Protein AF-A0A158EIB4-F1 (afdb_monomer)

Mean predicted aligned error: 10.68 Å

Radius of gyration: 31.9 Å; Cα contacts (8 Å, |Δi|>4): 100; chains: 1; bounding box: 42×37×122 Å

Solvent-accessible surface area (backbone atoms only — not comparable to full-atom values): 10034 Å² total; per-residue (Å²): 134,84,78,79,83,46,72,68,54,52,51,50,51,41,50,52,40,48,52,52,47,50,52,54,50,53,52,51,51,52,54,50,51,50,51,47,56,46,36,70,66,49,74,80,50,95,56,42,64,62,52,49,52,55,50,48,54,52,48,51,58,51,50,54,56,51,48,53,53,47,38,52,40,27,46,51,34,43,52,49,48,51,54,49,50,58,52,42,35,82,90,74,39,92,65,54,74,64,56,34,54,53,42,48,62,44,56,79,74,60,72,59,66,52,40,64,60,52,50,53,56,49,54,53,49,51,51,52,50,51,52,49,39,52,50,38,58,69,50,74,81,82,75,61,64,66,61,60,48,50,54,54,57,54,70,66,48,73,77,79,65,73,79,74,76,75,75,69,81,83,79,87,129

Nearest PDB structures (foldseek):
  3lhp-assembly1_S  TM=4.600E-01  e=3.477E-01  synthetic construct
  7xge-assembly3_E  TM=2.915E-01  e=5.553E-01  synthetic construct
  8ga7-assembly1_A  TM=6.021E-01  e=7.111E+00  synthetic construct
  7jh5-assembly2_B  TM=4.693E-01  e=6.408E+00  synthetic construct

Sequence (173 aa):
MGGTIGVKDLIAQLLERGMAMQTFWGFYITVSLGLVVFFGNAKHLKQPKAVAAIVSLMFIAFAWVNLGGMFAISSQRGFLYEVLRSLGDPKTSTLTSLDLKVANGFLDLAEPDSPYKVLIFHIFSDLVVLVTIWFFTLSRPVEEPEVIGSWRAMMRRPPLTQKRLSRTPRRKL

Organism: NCBI:txid1777139

Structure (mmCIF, N/CA/C/O backbone):
data_AF-A0A158EIB4-F1
#
_entry.id   AF-A0A158EIB4-F1
#
loop_
_atom_site.group_PDB
_atom_site.id
_atom_site.type_symbol
_atom_site.label_atom_id
_atom_site.label_alt_id
_atom_site.label_comp_id
_atom_site.label_asym_id
_atom_site.label_entity_id
_atom_site.label_seq_id
_atom_site.pdbx_PDB_ins_code
_atom_site.Cartn_x
_atom_site.Cartn_y
_atom_site.Cartn_z
_atom_site.occupancy
_atom_site.B_iso_or_equiv
_atom_site.auth_seq_id
_atom_site.auth_comp_id
_atom_site.auth_asym_id
_atom_site.auth_atom_id
_atom_site.pdbx_PDB_model_num
ATOM 1 N N . MET A 1 1 ? 12.602 20.988 -28.079 1.00 38.28 1 MET A N 1
ATOM 2 C CA . MET A 1 1 ? 13.679 19.981 -27.993 1.00 38.28 1 MET A CA 1
ATOM 3 C C . MET A 1 1 ? 13.178 18.854 -27.106 1.00 38.28 1 MET A C 1
ATOM 5 O O . MET A 1 1 ? 13.198 19.002 -25.893 1.00 38.28 1 MET A O 1
ATOM 9 N N . GLY A 1 2 ? 12.603 17.803 -27.693 1.00 42.44 2 GLY A N 1
ATOM 10 C CA . GLY A 1 2 ? 12.193 16.623 -26.929 1.00 42.44 2 GLY A CA 1
ATOM 11 C C . GLY A 1 2 ? 13.440 15.822 -26.584 1.00 42.44 2 GLY A C 1
ATOM 12 O O . GLY A 1 2 ? 14.065 15.276 -27.487 1.00 42.44 2 GLY A O 1
ATOM 13 N N . GLY A 1 3 ? 13.847 15.829 -25.315 1.00 51.16 3 GLY A N 1
ATOM 14 C CA . GLY A 1 3 ? 14.931 14.970 -24.851 1.00 51.16 3 GLY A CA 1
ATOM 15 C C . GLY A 1 3 ? 14.517 13.515 -25.037 1.00 51.16 3 GLY A C 1
ATOM 16 O O . GLY A 1 3 ? 13.477 13.101 -24.531 1.00 51.16 3 GLY A O 1
ATOM 17 N N . THR A 1 4 ? 15.292 12.754 -25.802 1.00 62.81 4 THR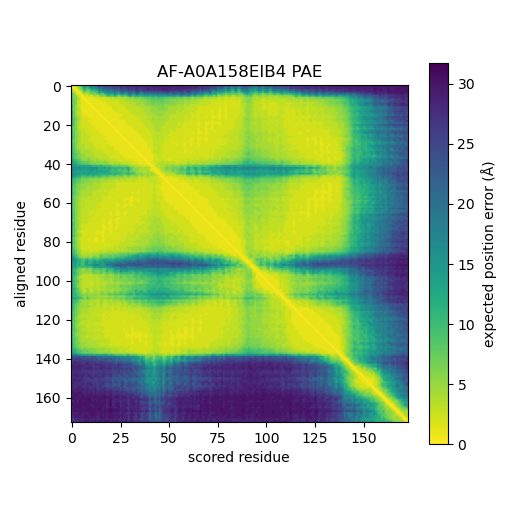 A N 1
ATOM 18 C CA . THR A 1 4 ? 15.124 11.305 -25.908 1.00 62.81 4 THR A CA 1
ATOM 19 C C . THR A 1 4 ? 15.366 10.697 -24.532 1.00 62.81 4 THR A C 1
ATOM 21 O O . THR A 1 4 ? 16.483 10.771 -24.025 1.00 62.81 4 THR A O 1
ATOM 24 N N . ILE A 1 5 ? 14.320 10.138 -23.921 1.00 74.38 5 ILE A N 1
ATOM 25 C CA . ILE A 1 5 ? 14.421 9.416 -22.649 1.00 74.38 5 ILE A CA 1
ATOM 26 C C . ILE A 1 5 ? 15.326 8.201 -22.879 1.00 74.38 5 ILE A C 1
ATOM 28 O O . ILE A 1 5 ? 15.018 7.354 -23.719 1.00 74.38 5 ILE A O 1
ATOM 32 N N . GLY A 1 6 ? 16.452 8.130 -22.167 1.00 84.62 6 GLY A N 1
ATOM 33 C CA . GLY A 1 6 ? 17.391 7.019 -22.292 1.00 84.62 6 GLY A CA 1
ATOM 34 C C . GLY A 1 6 ? 16.936 5.779 -21.521 1.00 84.62 6 GLY A C 1
ATOM 35 O O . GLY A 1 6 ? 16.161 5.865 -20.570 1.00 84.62 6 GLY A O 1
ATOM 36 N N . VAL A 1 7 ? 17.489 4.611 -21.867 1.00 86.69 7 VAL A N 1
ATOM 37 C CA . VAL A 1 7 ? 17.264 3.347 -21.131 1.00 86.69 7 VAL A CA 1
ATOM 38 C C . VAL A 1 7 ? 17.591 3.502 -19.645 1.00 86.69 7 VAL A C 1
ATOM 40 O O . VAL A 1 7 ? 16.831 3.065 -18.783 1.00 86.69 7 VAL A O 1
ATOM 43 N N . LYS A 1 8 ? 18.688 4.201 -19.337 1.00 89.31 8 LYS A N 1
ATOM 44 C CA . LYS A 1 8 ? 19.081 4.530 -17.963 1.00 89.31 8 LYS A CA 1
ATOM 45 C C . LYS A 1 8 ? 18.004 5.329 -17.220 1.00 89.31 8 LYS A C 1
ATOM 47 O O . LYS A 1 8 ? 17.765 5.055 -16.047 1.00 89.31 8 LYS A O 1
ATOM 52 N N . ASP A 1 9 ? 17.355 6.284 -17.885 1.00 91.19 9 ASP A N 1
ATOM 53 C CA . ASP A 1 9 ? 16.32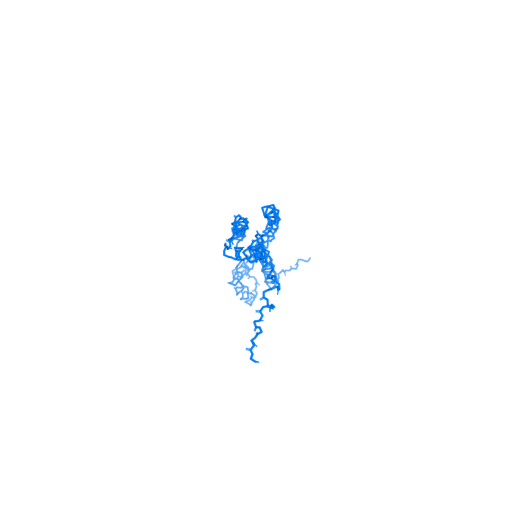4 7.127 -17.271 1.00 91.19 9 ASP A CA 1
ATOM 54 C C . ASP A 1 9 ? 15.050 6.323 -16.994 1.00 91.19 9 ASP A C 1
ATOM 56 O O . ASP A 1 9 ? 14.462 6.458 -15.922 1.00 91.19 9 ASP A O 1
ATOM 60 N N . LEU A 1 10 ? 14.655 5.434 -17.915 1.00 90.56 10 LEU A N 1
ATOM 61 C CA . LEU A 1 10 ? 13.524 4.520 -17.714 1.00 90.56 10 LEU A CA 1
ATOM 62 C C . LEU A 1 10 ? 13.763 3.575 -16.535 1.00 90.56 10 LEU A C 1
ATOM 64 O O . LEU A 1 10 ? 12.880 3.407 -15.695 1.00 90.56 10 LEU A O 1
ATOM 68 N N . ILE A 1 11 ? 14.963 2.995 -16.442 1.00 91.12 11 ILE A N 1
ATOM 69 C CA . ILE A 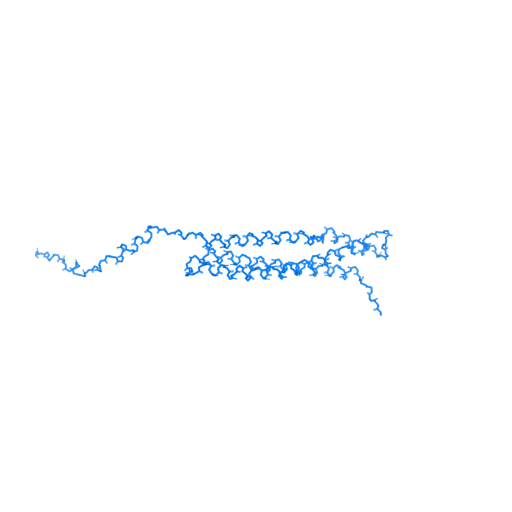1 11 ? 15.344 2.131 -15.318 1.00 91.12 11 ILE A CA 1
ATOM 70 C C . ILE A 1 11 ? 15.323 2.925 -14.010 1.00 91.12 11 ILE A C 1
ATOM 72 O O . ILE A 1 11 ? 14.754 2.461 -13.022 1.00 91.12 11 ILE A O 1
ATOM 76 N N . ALA A 1 12 ? 15.895 4.132 -13.996 1.00 92.69 12 ALA A N 1
ATOM 77 C CA . ALA A 1 12 ? 15.895 4.987 -12.814 1.00 92.69 12 ALA A CA 1
ATOM 78 C C . ALA A 1 12 ? 14.466 5.304 -12.347 1.00 92.69 12 ALA A C 1
ATOM 80 O O . ALA A 1 12 ? 14.160 5.131 -11.168 1.00 92.69 12 ALA A O 1
ATOM 81 N N . GLN A 1 13 ? 13.570 5.678 -13.265 1.00 93.38 13 GLN A N 1
ATOM 82 C CA . GLN A 1 13 ? 12.162 5.926 -12.947 1.00 93.38 13 GLN A CA 1
ATOM 83 C C . GLN A 1 13 ? 11.452 4.661 -12.451 1.00 93.38 13 GLN A C 1
ATOM 85 O O . GLN A 1 13 ? 10.696 4.720 -11.481 1.00 93.38 13 GLN A O 1
ATOM 90 N N . LEU A 1 14 ? 11.703 3.501 -13.066 1.00 92.38 14 LEU A N 1
ATOM 91 C CA . LEU A 1 14 ? 11.111 2.231 -12.643 1.00 92.38 14 LEU A CA 1
ATOM 92 C C . LEU A 1 14 ? 11.520 1.873 -11.205 1.00 92.38 14 LEU A C 1
ATOM 94 O O . LEU A 1 14 ? 10.669 1.479 -10.401 1.00 92.38 14 LEU A O 1
ATOM 98 N N . LEU A 1 15 ? 12.800 2.060 -10.865 1.00 92.88 15 LEU A N 1
ATOM 99 C CA . LEU A 1 15 ? 13.331 1.852 -9.517 1.00 92.88 15 LEU A CA 1
ATOM 100 C C . LEU A 1 15 ? 12.778 2.868 -8.516 1.00 92.88 15 LEU A C 1
ATOM 102 O O . LEU A 1 15 ? 12.375 2.482 -7.421 1.00 92.88 15 LEU A O 1
ATOM 106 N N . GLU A 1 16 ? 12.691 4.144 -8.890 1.00 95.25 16 GLU A N 1
ATOM 107 C CA . GLU A 1 16 ? 12.124 5.200 -8.047 1.00 95.25 16 GLU A CA 1
ATOM 108 C C . GLU A 1 16 ? 10.664 4.897 -7.687 1.00 95.25 16 GLU A C 1
ATOM 110 O O . GLU A 1 16 ? 10.259 4.988 -6.526 1.00 95.25 16 GLU A O 1
ATOM 115 N N . ARG A 1 17 ? 9.868 4.458 -8.668 1.00 95.44 17 ARG A N 1
ATOM 116 C CA . ARG A 1 17 ? 8.484 4.028 -8.435 1.00 95.44 17 ARG A CA 1
ATOM 117 C C . ARG A 1 17 ? 8.418 2.730 -7.628 1.00 95.44 17 ARG A C 1
ATOM 119 O O . ARG A 1 17 ? 7.502 2.571 -6.825 1.00 95.44 17 ARG A O 1
ATOM 126 N N . GLY A 1 18 ? 9.395 1.834 -7.776 1.00 93.56 18 GLY A N 1
ATOM 127 C CA . GLY A 1 18 ? 9.568 0.669 -6.904 1.00 93.56 18 GLY A CA 1
ATOM 128 C C . GLY A 1 18 ? 9.787 1.062 -5.441 1.00 93.56 18 GLY A C 1
ATOM 129 O O . GLY A 1 18 ? 9.090 0.562 -4.562 1.00 93.56 18 GLY A O 1
ATOM 130 N N . MET A 1 19 ? 10.681 2.017 -5.179 1.00 95.38 19 MET A N 1
ATOM 131 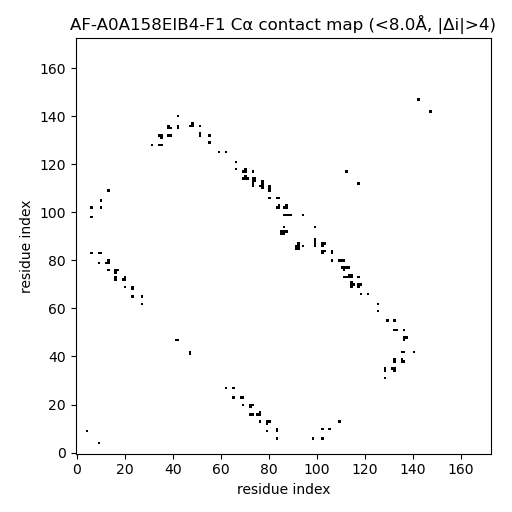C CA . MET A 1 19 ? 10.934 2.539 -3.832 1.00 95.38 19 MET A CA 1
ATOM 132 C C . MET A 1 19 ? 9.714 3.257 -3.254 1.00 95.38 19 MET A C 1
ATOM 134 O O . MET A 1 19 ? 9.368 3.037 -2.096 1.00 95.38 19 MET A O 1
ATOM 138 N N . ALA A 1 20 ? 9.011 4.054 -4.061 1.00 95.94 20 ALA A N 1
ATOM 139 C CA . ALA A 1 20 ? 7.760 4.677 -3.642 1.00 95.94 20 ALA A CA 1
ATOM 140 C C . ALA A 1 20 ? 6.715 3.622 -3.232 1.00 95.94 20 ALA A C 1
ATOM 142 O O . ALA A 1 20 ? 6.090 3.761 -2.181 1.00 95.94 20 ALA A O 1
ATOM 143 N N . MET A 1 21 ? 6.580 2.533 -3.999 1.00 95.62 21 MET A N 1
ATOM 144 C CA . MET A 1 21 ? 5.692 1.417 -3.656 1.00 95.62 21 MET A CA 1
ATOM 145 C C . MET A 1 21 ? 6.055 0.787 -2.303 1.00 95.62 21 MET A C 1
ATOM 147 O O . MET A 1 21 ? 5.166 0.511 -1.499 1.00 95.62 21 MET A O 1
ATOM 151 N N . GLN A 1 22 ? 7.351 0.597 -2.029 1.00 95.50 22 GLN A N 1
ATOM 152 C CA . GLN A 1 22 ? 7.823 0.073 -0.742 1.00 95.50 22 GLN A CA 1
ATOM 153 C C . GLN A 1 22 ? 7.504 1.018 0.419 1.00 95.50 22 GLN A C 1
ATOM 155 O O . GLN A 1 22 ? 7.082 0.560 1.477 1.00 95.50 22 GLN A O 1
ATOM 160 N N . THR A 1 23 ? 7.628 2.332 0.224 1.00 96.75 23 THR A N 1
ATOM 161 C CA . THR A 1 23 ? 7.249 3.325 1.239 1.00 96.75 23 THR A CA 1
ATOM 162 C C . THR A 1 23 ? 5.755 3.267 1.557 1.00 96.75 23 THR A C 1
ATOM 164 O O . THR A 1 23 ? 5.386 3.246 2.731 1.00 96.75 23 THR A O 1
ATOM 167 N N . PHE A 1 24 ? 4.893 3.187 0.536 1.00 96.56 24 PHE A N 1
ATOM 168 C CA . PHE A 1 24 ? 3.448 3.029 0.738 1.00 96.56 24 PHE A CA 1
ATOM 169 C C . PHE A 1 24 ? 3.118 1.734 1.494 1.00 96.56 24 PHE A C 1
ATOM 171 O O . PHE A 1 24 ? 2.378 1.772 2.477 1.00 96.56 24 PHE A O 1
ATOM 178 N N . TRP A 1 25 ? 3.708 0.601 1.095 1.00 97.00 25 TRP A N 1
ATOM 179 C CA . TRP A 1 25 ? 3.529 -0.670 1.804 1.00 97.00 25 TRP A CA 1
ATOM 180 C C . TRP A 1 25 ? 4.008 -0.602 3.254 1.00 97.00 25 TRP A C 1
ATOM 182 O O . TRP A 1 25 ? 3.281 -1.000 4.163 1.00 97.00 25 TRP A O 1
ATOM 192 N N . GLY A 1 26 ? 5.211 -0.075 3.483 1.00 97.56 26 GLY A N 1
ATOM 193 C CA . GLY A 1 26 ? 5.800 0.036 4.813 1.00 97.56 26 GLY A CA 1
ATOM 194 C C . GLY A 1 26 ? 4.961 0.907 5.745 1.00 97.56 26 GLY A C 1
ATOM 195 O O . GLY A 1 26 ? 4.699 0.518 6.886 1.00 97.56 26 GLY A O 1
ATOM 196 N N . PHE A 1 27 ? 4.477 2.050 5.254 1.00 96.44 27 PHE A N 1
ATOM 197 C CA . PHE A 1 27 ? 3.601 2.925 6.028 1.00 96.44 27 PHE A CA 1
ATOM 198 C C . PHE A 1 27 ? 2.266 2.243 6.354 1.00 96.44 27 PHE A C 1
ATOM 200 O O . PHE A 1 27 ? 1.860 2.208 7.517 1.00 96.44 27 PHE A O 1
ATOM 207 N N . TYR A 1 28 ? 1.633 1.619 5.358 1.00 97.94 28 TYR A N 1
ATOM 208 C CA . TYR A 1 28 ? 0.387 0.874 5.525 1.00 97.94 28 TYR A CA 1
ATOM 209 C C . TYR A 1 28 ? 0.491 -0.253 6.559 1.00 97.94 28 TYR A C 1
ATOM 211 O O . TYR A 1 28 ? -0.340 -0.339 7.467 1.00 97.94 28 TYR A O 1
ATOM 219 N N . ILE A 1 29 ? 1.525 -1.093 6.458 1.00 97.75 29 ILE A N 1
ATOM 220 C CA . ILE A 1 29 ? 1.755 -2.207 7.387 1.00 97.75 29 ILE A CA 1
ATOM 221 C C . ILE A 1 29 ? 1.983 -1.676 8.803 1.00 97.75 29 ILE A C 1
ATOM 223 O O . ILE A 1 29 ? 1.408 -2.200 9.755 1.00 97.75 29 ILE A O 1
ATOM 227 N N . THR A 1 30 ? 2.773 -0.610 8.951 1.00 98.25 30 THR A N 1
ATOM 228 C CA . THR A 1 30 ? 3.078 -0.016 10.261 1.00 98.25 30 THR A CA 1
ATOM 229 C C . THR A 1 30 ? 1.818 0.502 10.951 1.00 98.25 30 THR A C 1
ATOM 231 O O . THR A 1 30 ? 1.586 0.188 12.119 1.00 98.25 30 THR A O 1
ATOM 234 N N . VAL A 1 31 ? 0.974 1.248 10.230 1.00 97.69 31 VAL A N 1
ATOM 235 C CA . VAL A 1 31 ? -0.310 1.734 10.761 1.00 97.69 31 VAL A CA 1
ATOM 236 C C . VAL A 1 31 ? -1.213 0.556 11.127 1.00 97.69 31 VAL A C 1
ATOM 238 O O . VAL A 1 31 ? -1.733 0.504 12.240 1.00 97.69 31 VAL A O 1
ATOM 241 N N . SER A 1 32 ? -1.347 -0.423 10.231 1.00 97.62 32 SER A N 1
ATOM 242 C CA . SER A 1 32 ? -2.198 -1.602 10.430 1.00 97.62 32 SER A CA 1
ATOM 243 C C . SER A 1 32 ? -1.792 -2.414 11.664 1.00 97.62 32 SER A C 1
ATOM 245 O O . SER A 1 32 ? -2.626 -2.708 12.521 1.00 97.62 32 SER A O 1
ATOM 247 N N . LEU A 1 33 ? -0.500 -2.726 11.809 1.00 97.50 33 LEU A N 1
ATOM 248 C CA . LEU A 1 33 ? 0.030 -3.439 12.973 1.00 97.50 33 LEU A CA 1
ATOM 249 C C . LEU A 1 33 ? -0.115 -2.617 14.255 1.00 97.50 33 LEU A C 1
ATOM 251 O O . LEU A 1 33 ? -0.506 -3.164 15.286 1.00 97.50 33 LEU A O 1
ATOM 255 N N . GLY A 1 34 ? 0.145 -1.308 14.195 1.00 97.50 34 GLY A N 1
ATOM 256 C CA . GLY A 1 34 ? -0.037 -0.405 15.329 1.00 97.50 34 GLY A CA 1
ATOM 257 C C . GLY A 1 34 ? -1.471 -0.426 15.862 1.00 97.50 34 GLY A C 1
ATOM 258 O O . GLY A 1 34 ? -1.675 -0.531 17.072 1.00 97.50 34 GLY A O 1
ATOM 259 N N . LEU A 1 35 ? -2.466 -0.412 14.970 1.00 96.31 35 LEU A N 1
ATOM 260 C CA . LEU A 1 35 ? -3.880 -0.516 15.339 1.00 96.31 35 LEU A CA 1
ATOM 261 C C . LEU A 1 35 ? -4.217 -1.870 15.971 1.00 96.31 35 LEU A C 1
ATOM 263 O O . LEU A 1 35 ? -4.862 -1.915 17.020 1.00 96.31 35 LEU A O 1
ATOM 267 N N . VAL A 1 36 ? -3.758 -2.968 15.369 1.00 95.25 36 VAL A N 1
ATOM 268 C CA . VAL A 1 36 ? -3.982 -4.325 15.890 1.00 95.25 36 VAL A CA 1
ATOM 269 C C . VAL A 1 36 ? -3.396 -4.478 17.298 1.00 95.25 36 VAL A C 1
ATOM 271 O O . VAL A 1 36 ? -4.086 -4.942 18.207 1.00 95.25 36 VAL A O 1
ATOM 274 N N . VAL A 1 37 ? -2.155 -4.030 17.511 1.00 95.31 37 VAL A N 1
ATOM 275 C CA . VAL A 1 37 ? -1.489 -4.070 18.823 1.00 95.31 37 VAL A CA 1
ATOM 276 C C . VAL A 1 37 ? -2.199 -3.167 19.831 1.00 95.31 37 VAL A C 1
ATOM 278 O O . VAL A 1 37 ? -2.408 -3.577 20.977 1.00 95.31 37 VAL A O 1
ATOM 281 N N . PHE A 1 38 ? -2.606 -1.964 19.418 1.00 94.06 38 PHE A N 1
ATOM 282 C CA . PHE A 1 38 ? -3.346 -1.038 20.270 1.00 94.06 38 PHE A CA 1
ATOM 283 C C . PHE A 1 38 ? -4.643 -1.674 20.783 1.00 94.06 38 PHE A C 1
ATOM 285 O O . PHE A 1 38 ? -4.834 -1.768 21.995 1.00 94.06 38 PHE A O 1
ATOM 292 N N . PHE A 1 39 ? -5.502 -2.190 19.898 1.00 92.06 39 PHE A N 1
ATOM 293 C CA . PHE A 1 39 ? -6.765 -2.816 20.311 1.00 92.06 39 PHE A CA 1
ATOM 294 C C . PHE A 1 39 ? -6.569 -4.134 21.063 1.00 92.06 39 PHE A C 1
ATOM 296 O O . PHE A 1 39 ? -7.350 -4.434 21.967 1.00 92.06 39 PHE A O 1
ATOM 303 N N . GLY A 1 40 ? -5.493 -4.875 20.784 1.00 88.81 40 GLY A N 1
ATOM 304 C CA . GLY A 1 40 ? -5.100 -6.035 21.585 1.00 88.81 40 GLY A CA 1
ATOM 305 C C . GLY A 1 40 ? -4.859 -5.700 23.066 1.00 88.81 40 GLY A C 1
ATOM 306 O O . GLY A 1 40 ? -5.113 -6.541 23.931 1.00 88.81 40 GLY A O 1
ATOM 307 N N . ASN A 1 41 ? -4.442 -4.465 23.372 1.00 88.88 41 ASN A N 1
ATOM 308 C CA . ASN A 1 41 ? -4.114 -4.003 24.727 1.00 88.88 41 ASN A CA 1
ATOM 309 C C . ASN A 1 41 ? -5.152 -3.037 25.335 1.00 88.88 41 ASN A C 1
ATOM 311 O O . ASN A 1 41 ? -5.271 -2.934 26.557 1.00 88.88 41 ASN A O 1
ATOM 315 N N . ALA A 1 42 ? -5.957 -2.359 24.516 1.00 84.56 42 ALA A N 1
ATOM 316 C CA . ALA A 1 42 ? -6.904 -1.324 24.940 1.00 84.56 42 ALA A CA 1
ATOM 317 C C . ALA A 1 42 ? -8.227 -1.868 25.533 1.00 84.56 42 ALA A C 1
ATOM 319 O O . ALA A 1 42 ? -9.261 -1.197 25.517 1.00 84.56 42 ALA A O 1
ATOM 320 N N . LYS A 1 43 ? -8.213 -3.076 26.110 1.00 74.88 43 LYS A N 1
ATOM 321 C CA . LYS A 1 43 ? -9.404 -3.769 26.647 1.00 74.88 43 LYS A CA 1
ATOM 322 C C . LYS A 1 43 ? -10.073 -3.054 27.830 1.00 74.88 43 LYS A C 1
ATOM 324 O O . LYS A 1 43 ? -11.219 -3.338 28.153 1.00 74.88 43 LYS A O 1
ATOM 329 N N . HIS A 1 44 ? -9.358 -2.139 28.480 1.00 78.94 44 HIS A N 1
ATOM 330 C CA . HIS A 1 44 ? -9.788 -1.411 29.678 1.00 78.94 44 HIS A CA 1
ATOM 331 C C . HIS A 1 44 ? -10.403 -0.033 29.375 1.00 78.94 44 HIS A C 1
ATOM 333 O O . HIS A 1 44 ? -10.725 0.720 30.296 1.00 78.94 44 HIS A O 1
ATOM 339 N N . LEU A 1 45 ? -10.554 0.333 28.096 1.00 82.00 45 LEU A N 1
ATOM 340 C CA . LEU A 1 45 ? -11.206 1.583 27.713 1.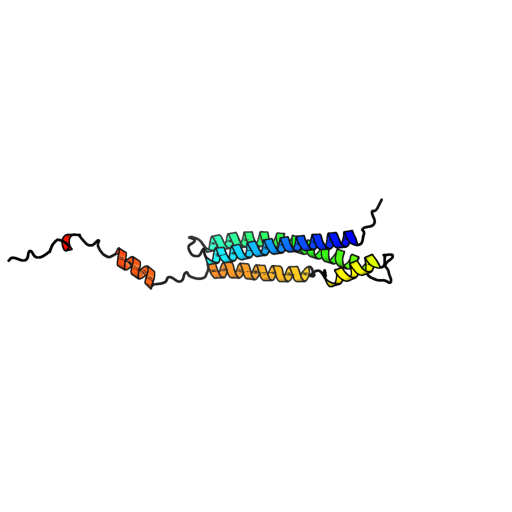00 82.00 45 LEU A CA 1
ATOM 341 C C . LEU A 1 45 ? -12.651 1.624 28.234 1.00 82.00 45 LEU A C 1
ATOM 343 O O . LEU A 1 45 ? -13.371 0.632 28.181 1.00 82.00 45 LEU A O 1
ATOM 347 N N . LYS A 1 46 ? -13.107 2.801 28.685 1.00 80.25 46 LYS A N 1
ATOM 348 C CA . LYS A 1 46 ? -14.490 2.994 29.169 1.00 80.25 46 LYS A CA 1
ATOM 349 C C . LYS A 1 46 ? -15.542 2.807 28.068 1.00 80.25 46 LYS A C 1
ATOM 351 O O . LYS A 1 46 ? -16.663 2.405 28.357 1.00 80.25 46 LYS A O 1
ATOM 356 N N . GLN A 1 47 ? -15.197 3.128 26.818 1.00 88.25 47 GLN A N 1
ATOM 357 C CA . GLN A 1 47 ? -16.094 3.045 25.658 1.00 88.25 47 GLN A CA 1
ATOM 358 C C . GLN A 1 47 ? -15.378 2.411 24.449 1.00 88.25 47 GLN A C 1
ATOM 360 O O . GLN A 1 47 ? -15.171 3.072 23.430 1.00 88.25 47 GLN A O 1
ATOM 365 N N . PRO A 1 48 ? -14.989 1.125 24.531 1.00 88.88 48 PRO A N 1
ATOM 366 C CA . PRO A 1 48 ? -14.116 0.500 23.536 1.00 88.88 48 PRO A CA 1
ATOM 367 C C . PRO A 1 48 ? -14.778 0.432 22.151 1.00 88.88 48 PRO A C 1
ATOM 369 O O . PRO A 1 48 ? -14.112 0.623 21.141 1.00 88.88 48 PRO A O 1
ATOM 372 N N . LYS A 1 49 ? -16.109 0.273 22.094 1.00 92.88 49 LYS A N 1
ATOM 373 C CA . LYS A 1 49 ? -16.884 0.237 20.842 1.00 92.88 49 LYS A CA 1
ATOM 374 C C . LYS A 1 49 ? -16.901 1.574 20.097 1.00 92.88 49 LYS A C 1
ATOM 376 O O . LYS A 1 49 ? -16.776 1.586 18.878 1.00 92.88 49 LYS A O 1
ATOM 381 N N . ALA A 1 50 ? -17.061 2.688 20.815 1.00 93.75 50 ALA A N 1
ATOM 382 C CA . ALA A 1 50 ? -17.077 4.017 20.202 1.00 93.75 50 ALA A CA 1
ATOM 383 C C . ALA A 1 50 ? -15.695 4.363 19.630 1.00 93.75 50 ALA A C 1
ATOM 385 O O . ALA A 1 50 ? -15.590 4.814 18.492 1.00 93.75 50 ALA A O 1
ATOM 386 N N . VAL A 1 51 ? -14.635 4.060 20.389 1.00 93.75 51 VAL A N 1
ATOM 387 C CA . VAL A 1 51 ? -13.249 4.218 19.930 1.00 93.75 51 VAL A CA 1
ATOM 388 C C . VAL A 1 51 ? -12.977 3.333 18.711 1.00 93.75 51 VAL A C 1
ATOM 390 O O . VAL A 1 51 ? -12.466 3.830 17.714 1.00 93.75 51 VAL A O 1
ATOM 393 N N . ALA A 1 52 ? -13.378 2.057 18.737 1.00 94.94 52 ALA A N 1
ATOM 394 C CA . ALA A 1 52 ? -13.232 1.149 17.598 1.00 94.94 52 ALA A CA 1
ATOM 395 C C . ALA A 1 52 ? -13.946 1.650 16.337 1.00 94.94 52 ALA A C 1
ATOM 397 O O . ALA A 1 52 ? -13.368 1.588 15.255 1.00 94.94 52 ALA A O 1
ATOM 398 N N . ALA A 1 53 ? -15.162 2.188 16.463 1.00 96.31 53 ALA A N 1
ATOM 399 C CA . ALA A 1 53 ? -15.904 2.739 15.331 1.00 96.31 53 ALA A CA 1
ATOM 400 C C . ALA A 1 53 ? -15.206 3.965 14.723 1.00 96.31 53 ALA A C 1
ATOM 402 O O . ALA A 1 53 ? -15.006 4.015 13.511 1.00 96.31 53 ALA A O 1
ATOM 403 N N . ILE A 1 54 ? -14.780 4.920 15.557 1.00 96.81 54 ILE A N 1
ATOM 404 C CA . ILE A 1 54 ? -14.066 6.122 15.099 1.00 96.81 54 ILE A CA 1
ATOM 405 C C . ILE A 1 54 ? -12.752 5.733 14.420 1.00 96.81 54 ILE A C 1
ATOM 407 O O . ILE A 1 54 ? -12.476 6.174 13.306 1.00 96.81 54 ILE A O 1
ATOM 411 N N . VAL A 1 55 ? -11.964 4.863 15.053 1.00 96.62 55 VAL A N 1
ATOM 412 C CA . VAL A 1 55 ? -10.682 4.419 14.496 1.00 96.62 55 VAL A CA 1
ATOM 413 C C . VAL A 1 55 ? -10.881 3.601 13.218 1.00 96.62 55 VAL A C 1
ATOM 415 O O . VAL A 1 55 ? -10.104 3.770 12.286 1.00 96.62 55 VAL A O 1
ATOM 418 N N . SER A 1 56 ? -11.941 2.791 13.114 1.00 97.75 56 SER A N 1
ATOM 419 C CA . SER A 1 56 ? -12.286 2.083 11.871 1.00 97.75 56 SER A CA 1
ATOM 420 C C . SER A 1 56 ? -12.576 3.060 10.732 1.00 97.75 56 SER A C 1
ATOM 422 O O . SER A 1 56 ? -12.061 2.879 9.635 1.00 97.75 56 SER A O 1
ATOM 424 N N . LEU A 1 57 ? -13.350 4.123 10.982 1.00 98.12 57 LEU A N 1
ATOM 425 C CA . LEU A 1 57 ? -13.630 5.153 9.974 1.00 98.12 57 LEU A CA 1
ATOM 426 C C . LEU A 1 57 ? -12.354 5.883 9.538 1.00 98.12 57 LEU A C 1
ATOM 428 O O . LEU A 1 57 ? -12.135 6.081 8.344 1.00 98.12 57 LEU A O 1
ATOM 432 N N . MET A 1 58 ? -11.493 6.245 10.494 1.00 98.06 58 MET A N 1
ATOM 433 C CA . MET A 1 58 ? -10.203 6.874 10.199 1.00 98.06 58 MET A CA 1
ATOM 434 C C . MET A 1 58 ? -9.283 5.940 9.406 1.00 98.06 58 MET A C 1
ATOM 436 O O . MET A 1 58 ? -8.646 6.381 8.452 1.00 98.06 58 MET A O 1
ATOM 440 N N . PHE A 1 59 ? -9.244 4.654 9.763 1.00 98.12 59 PHE A N 1
ATOM 441 C CA . PHE A 1 59 ? -8.475 3.642 9.048 1.00 98.12 59 PHE A CA 1
ATOM 442 C C . PHE A 1 59 ? -8.992 3.445 7.623 1.00 98.12 59 PHE A C 1
ATOM 444 O O . PHE A 1 59 ? -8.184 3.440 6.708 1.00 98.12 59 PHE A O 1
ATOM 451 N N . ILE A 1 60 ? -10.310 3.368 7.409 1.00 98.38 60 ILE A N 1
ATOM 452 C CA . ILE A 1 60 ? -10.904 3.258 6.066 1.00 98.38 60 ILE A CA 1
ATOM 453 C C . ILE A 1 60 ? -10.524 4.468 5.202 1.00 98.38 60 ILE A C 1
ATOM 455 O O . ILE A 1 60 ? -10.114 4.298 4.056 1.00 98.38 60 ILE A O 1
ATOM 459 N N . ALA A 1 61 ? -10.616 5.688 5.743 1.00 98.12 61 ALA A N 1
ATOM 460 C CA . ALA A 1 61 ? -10.226 6.895 5.015 1.00 98.12 61 ALA A CA 1
ATOM 461 C C . ALA A 1 61 ? -8.729 6.891 4.652 1.00 98.12 61 ALA A C 1
ATOM 463 O O . ALA A 1 61 ? -8.360 7.210 3.521 1.00 98.12 61 ALA A O 1
ATOM 464 N N . PHE A 1 62 ? -7.873 6.488 5.594 1.00 98.00 62 PHE A N 1
ATOM 465 C CA . PHE A 1 62 ? -6.440 6.306 5.362 1.00 98.00 62 PHE A CA 1
ATOM 466 C C . PHE A 1 62 ? -6.165 5.253 4.278 1.00 98.00 62 PHE A C 1
ATOM 468 O O . PHE A 1 62 ? -5.449 5.527 3.314 1.00 98.00 62 PHE A O 1
ATOM 475 N N . ALA A 1 63 ? -6.761 4.071 4.420 1.00 97.50 63 ALA A N 1
ATOM 476 C CA . ALA A 1 63 ? -6.594 2.934 3.532 1.00 97.50 63 ALA A CA 1
ATOM 477 C C . ALA A 1 63 ? -7.016 3.273 2.099 1.00 97.50 63 ALA A C 1
ATOM 479 O O . ALA A 1 63 ? -6.286 2.965 1.162 1.00 97.50 63 ALA A O 1
ATOM 480 N N . TRP A 1 64 ? -8.122 4.005 1.934 1.00 97.94 64 TRP A N 1
ATOM 481 C CA . TRP A 1 64 ? -8.599 4.473 0.634 1.00 97.94 64 TRP A CA 1
ATOM 482 C C . TRP A 1 64 ? -7.572 5.347 -0.099 1.00 97.94 64 TRP A C 1
ATOM 484 O O . TRP A 1 64 ? -7.248 5.098 -1.261 1.00 97.94 64 TRP A O 1
ATOM 494 N N . VAL A 1 65 ? -7.025 6.361 0.580 1.00 97.56 65 VAL A N 1
ATOM 495 C CA . VAL A 1 65 ? -6.021 7.260 -0.017 1.00 97.56 65 VAL A CA 1
ATOM 496 C C . VAL A 1 65 ? -4.723 6.507 -0.310 1.00 97.56 65 VAL A C 1
ATOM 498 O O . VAL A 1 65 ? -4.131 6.673 -1.378 1.00 97.56 65 VAL A O 1
ATOM 501 N N . ASN A 1 66 ? -4.303 5.644 0.616 1.00 98.12 66 ASN A N 1
ATOM 502 C CA . ASN A 1 66 ? -3.110 4.819 0.473 1.00 98.12 66 ASN A CA 1
ATOM 503 C C . ASN A 1 66 ? -3.217 3.873 -0.736 1.00 98.12 66 ASN A C 1
ATOM 505 O O . ASN A 1 66 ? -2.311 3.822 -1.568 1.00 98.12 66 ASN A O 1
ATOM 509 N N . LEU A 1 67 ? -4.354 3.188 -0.877 1.00 97.38 67 LEU A N 1
ATOM 510 C CA . LEU A 1 67 ? -4.666 2.326 -2.011 1.00 97.38 67 LEU A CA 1
ATOM 511 C C . LEU A 1 67 ? -4.640 3.098 -3.335 1.00 97.38 67 LEU A C 1
ATOM 513 O O . LEU A 1 67 ? -4.035 2.629 -4.298 1.00 97.38 67 LEU A O 1
ATOM 517 N N . GLY A 1 68 ? -5.239 4.291 -3.385 1.00 96.81 68 GLY A N 1
ATOM 518 C CA . GLY A 1 68 ? -5.206 5.141 -4.579 1.00 96.81 68 GLY A CA 1
ATOM 519 C C . GLY A 1 68 ? -3.777 5.473 -5.027 1.00 96.81 68 GLY A C 1
ATOM 520 O O . GLY A 1 68 ? -3.449 5.338 -6.208 1.00 96.81 68 GLY A O 1
ATOM 521 N N . GLY A 1 69 ? -2.902 5.831 -4.081 1.00 96.62 69 GLY A N 1
ATOM 522 C CA . GLY A 1 69 ? -1.483 6.079 -4.354 1.00 96.62 69 GLY A CA 1
ATOM 523 C C . GLY A 1 69 ? -0.755 4.843 -4.889 1.00 96.62 69 GLY A C 1
ATOM 524 O O . GLY A 1 69 ? -0.055 4.914 -5.901 1.00 96.62 69 GLY A O 1
ATOM 525 N N . MET A 1 70 ? -0.974 3.687 -4.264 1.00 96.69 70 MET A N 1
ATOM 526 C CA . MET A 1 70 ? -0.363 2.420 -4.677 1.00 96.69 70 MET A CA 1
ATOM 527 C C . MET A 1 70 ? -0.845 1.949 -6.047 1.00 96.69 70 MET A C 1
ATOM 529 O O . MET A 1 70 ? -0.041 1.484 -6.855 1.00 96.69 70 MET A O 1
ATOM 533 N N . PHE A 1 71 ? -2.136 2.104 -6.338 1.00 95.94 71 PHE A N 1
ATOM 534 C CA . PHE A 1 71 ? -2.713 1.764 -7.635 1.00 95.94 71 PHE A CA 1
ATOM 535 C C . PHE A 1 71 ? -2.107 2.620 -8.754 1.00 95.94 71 PHE A C 1
ATOM 537 O O . PHE A 1 71 ? -1.717 2.098 -9.803 1.00 95.94 71 PHE A O 1
ATOM 544 N N . ALA A 1 72 ? -1.971 3.930 -8.522 1.00 96.00 72 ALA A N 1
ATOM 545 C CA . ALA A 1 72 ? -1.349 4.843 -9.475 1.00 96.00 72 ALA A CA 1
ATOM 546 C C . ALA A 1 72 ? 0.129 4.492 -9.721 1.00 96.00 72 ALA A C 1
ATOM 548 O O . ALA A 1 72 ? 0.553 4.393 -10.873 1.00 96.00 72 ALA A O 1
ATOM 549 N N . ILE A 1 73 ? 0.902 4.237 -8.660 1.00 96.19 73 ILE A N 1
ATOM 550 C CA . ILE A 1 73 ? 2.319 3.856 -8.768 1.00 96.19 73 ILE A CA 1
ATOM 551 C C . ILE A 1 73 ? 2.477 2.511 -9.481 1.00 96.19 73 ILE A C 1
ATOM 553 O O . ILE A 1 73 ? 3.318 2.392 -10.369 1.00 96.19 73 ILE A O 1
ATOM 557 N N . SER A 1 74 ? 1.662 1.510 -9.144 1.00 96.12 74 SER A N 1
ATOM 558 C CA . SER A 1 74 ? 1.661 0.207 -9.822 1.00 96.12 74 SER A CA 1
ATOM 559 C C . SER A 1 74 ? 1.366 0.358 -11.318 1.00 96.12 74 SER A C 1
ATOM 561 O O . SER A 1 74 ? 2.084 -0.208 -12.142 1.00 96.12 74 SER A O 1
ATOM 563 N N . SER A 1 75 ? 0.401 1.208 -11.686 1.00 95.94 75 SER A N 1
ATOM 564 C CA . SER A 1 75 ? 0.076 1.488 -13.092 1.00 95.94 75 SER A CA 1
ATOM 565 C C . SER A 1 75 ? 1.236 2.167 -13.830 1.00 95.94 75 SER A C 1
ATOM 567 O O . SER A 1 75 ? 1.584 1.766 -14.939 1.00 95.94 75 SER A O 1
ATOM 569 N N . GLN A 1 76 ? 1.886 3.155 -13.204 1.00 95.69 76 GLN A N 1
ATOM 570 C CA . GLN A 1 76 ? 3.068 3.819 -13.766 1.00 95.69 76 GLN A CA 1
ATOM 571 C C . GLN A 1 76 ? 4.239 2.848 -13.950 1.00 95.69 76 GLN A C 1
ATOM 573 O O . GLN A 1 76 ? 4.904 2.880 -14.983 1.00 95.69 76 GLN A O 1
ATOM 578 N N . ARG A 1 77 ? 4.482 1.964 -12.973 1.00 94.75 77 ARG A N 1
ATOM 579 C CA . ARG A 1 77 ? 5.519 0.926 -13.073 1.00 94.75 77 ARG A CA 1
ATOM 580 C C . ARG A 1 77 ? 5.230 -0.041 -14.211 1.00 94.75 77 ARG A C 1
ATOM 582 O O . ARG A 1 77 ? 6.143 -0.333 -14.970 1.00 94.75 77 ARG A O 1
ATOM 589 N N . GLY A 1 78 ? 3.981 -0.489 -14.346 1.00 94.38 78 GLY A N 1
ATOM 590 C CA . GLY A 1 78 ? 3.548 -1.334 -15.459 1.00 94.38 78 GLY A CA 1
ATOM 591 C C . GLY A 1 78 ? 3.812 -0.677 -16.810 1.00 94.38 78 GLY A C 1
ATOM 592 O O . GLY A 1 78 ? 4.434 -1.278 -17.677 1.00 94.38 78 GLY A O 1
ATOM 593 N N . PHE A 1 79 ? 3.435 0.594 -16.961 1.00 94.06 79 PHE A N 1
ATOM 594 C CA . PHE A 1 79 ? 3.703 1.344 -18.187 1.00 94.06 79 PHE A CA 1
ATOM 595 C C . PHE A 1 79 ? 5.205 1.450 -18.496 1.00 94.06 79 PHE A C 1
ATOM 597 O O . PHE A 1 79 ? 5.626 1.144 -19.608 1.00 94.06 79 PHE A O 1
ATOM 604 N N . LEU A 1 80 ? 6.025 1.840 -17.515 1.00 93.06 80 LEU A N 1
ATOM 605 C CA . LEU A 1 80 ? 7.480 1.944 -17.688 1.00 93.06 80 LEU A CA 1
ATOM 606 C C . LEU A 1 80 ? 8.123 0.593 -18.019 1.00 93.06 80 LEU A C 1
ATOM 608 O O . LEU A 1 80 ? 9.038 0.540 -18.839 1.00 93.06 80 LEU A O 1
ATOM 612 N N . TYR A 1 81 ? 7.635 -0.485 -17.405 1.00 92.81 81 TYR A N 1
ATOM 613 C CA . TYR A 1 81 ? 8.085 -1.845 -17.676 1.00 92.81 81 TYR A CA 1
ATOM 614 C C . TYR A 1 81 ? 7.803 -2.250 -19.125 1.00 92.81 81 TYR A C 1
ATOM 616 O O . TYR A 1 81 ? 8.711 -2.708 -19.811 1.00 92.81 81 TYR A O 1
ATOM 624 N N . GLU A 1 82 ? 6.589 -2.013 -19.628 1.00 91.81 82 GLU A N 1
ATOM 625 C CA . GLU A 1 82 ? 6.228 -2.321 -21.020 1.00 91.81 82 GLU A CA 1
ATOM 626 C C . GLU A 1 82 ? 7.012 -1.477 -22.032 1.00 91.81 82 GLU A C 1
ATOM 628 O O . GLU A 1 82 ? 7.470 -1.990 -23.055 1.00 91.81 82 GLU A O 1
ATOM 633 N N . VAL A 1 83 ? 7.244 -0.194 -21.735 1.00 90.31 83 VAL A N 1
ATOM 634 C CA . VAL A 1 83 ? 8.109 0.655 -22.568 1.00 90.31 83 VAL A CA 1
ATOM 635 C C . VAL A 1 83 ? 9.529 0.086 -22.609 1.00 90.31 83 VAL A C 1
ATOM 637 O O . VAL A 1 83 ? 10.072 -0.112 -23.697 1.00 90.31 83 VAL A O 1
ATOM 640 N N . LEU A 1 84 ? 10.115 -0.245 -21.454 1.00 89.38 84 LEU A N 1
ATOM 641 C CA . LEU A 1 84 ? 11.451 -0.843 -21.382 1.00 89.38 84 LEU A CA 1
ATOM 642 C C . LEU A 1 84 ? 11.508 -2.199 -22.105 1.00 89.38 84 LEU A C 1
ATOM 644 O O . LEU A 1 84 ? 12.479 -2.478 -22.806 1.00 89.38 84 LEU A O 1
ATOM 648 N N . ARG A 1 85 ? 10.445 -3.005 -22.004 1.00 89.19 85 ARG A N 1
ATOM 649 C CA . ARG A 1 85 ? 10.292 -4.287 -22.701 1.00 89.19 85 ARG A CA 1
ATOM 650 C C . ARG A 1 85 ? 10.277 -4.116 -24.214 1.00 89.19 85 ARG A C 1
ATOM 652 O O . ARG A 1 85 ? 10.993 -4.832 -24.905 1.00 89.19 85 ARG A O 1
ATOM 659 N N . SER A 1 86 ? 9.523 -3.146 -24.731 1.00 86.56 86 SER A N 1
ATOM 660 C CA . SER A 1 86 ? 9.469 -2.862 -26.172 1.00 86.56 86 SER A CA 1
ATOM 661 C C . SER A 1 86 ? 10.806 -2.377 -26.746 1.00 86.56 86 SER A C 1
ATOM 663 O O . SER A 1 86 ? 11.126 -2.652 -27.902 1.00 86.56 86 SER A O 1
ATOM 665 N N . LEU A 1 87 ? 11.608 -1.688 -25.928 1.00 83.00 87 LEU A N 1
ATOM 666 C CA . LEU A 1 87 ? 12.958 -1.259 -26.284 1.00 83.00 87 LEU A CA 1
ATOM 667 C C . LEU A 1 87 ? 13.969 -2.412 -26.225 1.00 83.00 87 LEU A C 1
ATOM 669 O O . LEU A 1 87 ? 14.947 -2.393 -26.963 1.00 83.00 87 LEU A O 1
ATOM 673 N N . GLY A 1 88 ? 13.734 -3.411 -25.372 1.00 76.38 88 GLY A N 1
ATOM 674 C CA . GLY A 1 88 ? 14.543 -4.625 -25.262 1.00 76.38 88 GLY A CA 1
ATOM 675 C C . GLY A 1 88 ? 14.391 -5.605 -26.432 1.00 76.38 88 GLY A C 1
ATOM 676 O O . GLY A 1 88 ? 15.194 -6.534 -26.539 1.00 76.38 88 GLY A O 1
ATOM 677 N N . ASP A 1 89 ? 13.393 -5.419 -27.307 1.00 78.00 89 ASP A N 1
ATOM 678 C CA . ASP A 1 89 ? 13.170 -6.281 -28.471 1.00 78.00 89 ASP A CA 1
ATOM 679 C C . ASP A 1 89 ? 14.212 -5.986 -29.577 1.00 78.00 89 ASP A C 1
ATOM 681 O O . ASP A 1 89 ? 14.216 -4.898 -30.170 1.00 78.00 89 ASP A O 1
ATOM 685 N N . PRO A 1 90 ? 15.088 -6.957 -29.914 1.00 67.25 90 PRO A N 1
ATOM 686 C CA . PRO A 1 90 ? 16.131 -6.780 -30.923 1.00 67.25 90 PRO A CA 1
ATOM 687 C C . PRO A 1 90 ? 15.596 -6.422 -32.313 1.00 67.25 90 PRO A C 1
ATOM 689 O O . PRO A 1 90 ? 16.348 -5.920 -33.144 1.00 67.25 90 PRO A O 1
ATOM 692 N N . LYS A 1 91 ? 14.318 -6.712 -32.594 1.00 67.12 91 LYS A N 1
ATOM 693 C CA . LYS A 1 91 ? 13.692 -6.462 -33.899 1.00 67.12 91 LYS A CA 1
ATOM 694 C C . LYS A 1 91 ? 13.261 -5.009 -34.087 1.00 67.12 91 LYS A C 1
ATOM 696 O O . LYS A 1 91 ? 13.075 -4.587 -35.226 1.00 67.12 91 LYS A O 1
ATOM 701 N N . THR A 1 92 ? 13.086 -4.261 -33.000 1.00 64.25 92 THR A N 1
ATOM 702 C CA . THR A 1 92 ? 12.546 -2.890 -33.008 1.00 64.25 92 THR A CA 1
ATOM 703 C C . THR A 1 92 ? 13.509 -1.861 -32.425 1.00 64.25 92 THR A C 1
ATOM 705 O O . THR A 1 92 ? 13.306 -0.664 -32.623 1.00 64.25 92 THR A O 1
ATOM 708 N N . SER A 1 93 ? 14.560 -2.291 -31.721 1.00 64.38 93 SER A N 1
ATOM 709 C CA . SER A 1 93 ? 15.473 -1.375 -31.039 1.00 64.38 93 SER A CA 1
ATOM 710 C C . SER A 1 93 ? 16.562 -0.815 -31.966 1.00 64.38 93 SER A C 1
ATOM 712 O O . SER A 1 93 ? 17.253 -1.559 -32.660 1.00 64.38 93 SER A O 1
ATOM 714 N N . THR A 1 94 ? 16.791 0.497 -31.896 1.00 71.12 94 THR A N 1
ATOM 715 C CA . THR A 1 94 ? 18.011 1.171 -32.388 1.00 71.12 94 THR A CA 1
ATOM 716 C C . THR A 1 94 ? 19.084 1.288 -31.295 1.00 71.12 94 THR A C 1
ATOM 718 O O . THR A 1 94 ? 20.029 2.067 -31.422 1.00 71.12 94 THR A O 1
ATOM 721 N N . LEU A 1 95 ? 18.915 0.550 -30.192 1.00 78.81 95 LEU A N 1
ATOM 722 C CA . LEU A 1 95 ? 19.752 0.632 -29.002 1.00 78.81 95 LEU A CA 1
ATOM 723 C C . LEU A 1 95 ? 21.111 -0.040 -29.196 1.00 78.81 95 LEU A C 1
ATOM 725 O O . LEU A 1 95 ? 21.293 -0.927 -30.030 1.00 78.81 95 LEU A O 1
ATOM 729 N N . THR A 1 96 ? 22.074 0.364 -28.368 1.00 83.50 96 THR A N 1
ATOM 730 C CA . THR A 1 96 ? 23.362 -0.324 -28.305 1.00 83.50 96 THR A CA 1
ATOM 731 C C . THR A 1 96 ? 23.188 -1.735 -27.728 1.00 83.50 96 THR A C 1
ATOM 733 O O . THR A 1 96 ? 22.274 -2.007 -26.946 1.00 83.50 96 THR A O 1
ATOM 736 N N . SER A 1 97 ? 24.102 -2.649 -28.063 1.00 81.50 97 SER A N 1
ATOM 737 C CA . SER A 1 97 ? 24.106 -4.010 -27.502 1.00 81.50 97 SER A CA 1
ATOM 738 C C . SER A 1 97 ? 24.244 -4.025 -25.974 1.00 81.50 97 SER A C 1
ATOM 740 O O . SER A 1 97 ? 23.720 -4.922 -25.311 1.00 81.50 97 SER A O 1
ATOM 742 N N . LEU A 1 98 ? 24.921 -3.020 -25.409 1.00 83.81 98 LEU A N 1
ATOM 743 C CA . LEU A 1 98 ? 25.048 -2.840 -23.967 1.00 83.81 98 LEU A CA 1
ATOM 744 C C . LEU A 1 98 ? 23.713 -2.425 -23.337 1.00 83.81 98 LEU A C 1
ATOM 746 O O . LEU A 1 98 ? 23.306 -3.036 -22.352 1.00 83.81 98 LEU A O 1
ATOM 750 N N . ASP A 1 99 ? 23.017 -1.447 -23.921 1.00 84.94 99 ASP A N 1
ATOM 751 C CA . ASP A 1 99 ? 21.713 -0.986 -23.427 1.00 84.94 99 ASP A CA 1
ATOM 752 C C . ASP A 1 99 ? 20.663 -2.098 -23.474 1.00 84.94 99 ASP A C 1
ATOM 754 O O . ASP A 1 99 ? 19.910 -2.268 -22.518 1.00 84.94 99 ASP A O 1
ATOM 758 N N . LEU A 1 100 ? 20.667 -2.912 -24.534 1.00 83.81 100 LEU A N 1
ATOM 759 C CA . LEU A 1 100 ? 19.816 -4.100 -24.637 1.00 83.81 100 LEU A CA 1
ATOM 760 C C . LEU A 1 100 ? 20.102 -5.114 -23.528 1.00 83.81 100 LEU A C 1
ATOM 762 O O . LEU A 1 100 ? 19.180 -5.632 -22.899 1.00 83.81 100 LEU A O 1
ATOM 766 N N . LYS A 1 101 ? 21.382 -5.396 -23.260 1.00 85.75 101 LYS A N 1
ATOM 767 C CA . LYS A 1 101 ? 21.776 -6.329 -22.196 1.00 85.75 101 LYS A CA 1
ATOM 768 C C . LYS A 1 101 ? 21.342 -5.822 -20.819 1.00 85.75 101 LYS A C 1
ATOM 770 O O . LYS A 1 101 ? 20.868 -6.612 -20.005 1.00 85.75 101 LYS A O 1
ATOM 775 N N . VAL A 1 102 ? 21.496 -4.523 -20.565 1.00 85.62 102 VAL A N 1
ATOM 776 C CA . VAL A 1 102 ? 21.082 -3.891 -19.305 1.00 85.62 102 VAL A CA 1
ATOM 777 C C . VAL A 1 102 ? 19.558 -3.891 -19.168 1.00 85.62 102 VAL A C 1
ATOM 779 O O . VAL A 1 102 ? 19.058 -4.290 -18.120 1.00 85.62 102 VAL A O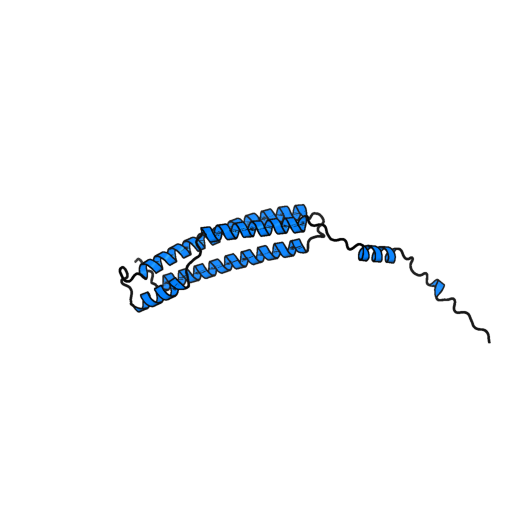 1
ATOM 782 N N . ALA A 1 103 ? 18.821 -3.506 -20.214 1.00 85.38 103 ALA A N 1
ATOM 783 C CA . ALA A 1 103 ? 17.360 -3.513 -20.215 1.00 85.38 103 ALA A CA 1
ATOM 784 C C . ALA A 1 103 ? 16.806 -4.915 -19.926 1.00 85.38 103 ALA A C 1
ATOM 786 O O . ALA A 1 103 ? 16.019 -5.078 -18.997 1.00 85.38 103 ALA A O 1
ATOM 787 N N . ASN A 1 104 ? 17.286 -5.936 -20.644 1.00 85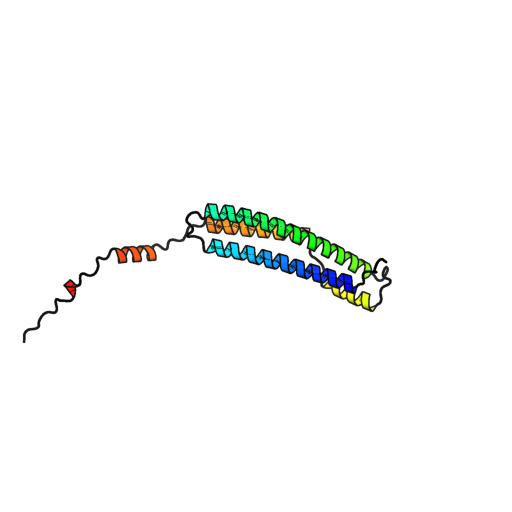.19 104 ASN A N 1
ATOM 788 C CA . ASN A 1 104 ? 16.843 -7.318 -20.454 1.00 85.19 104 ASN A CA 1
ATOM 789 C C . ASN A 1 104 ? 17.177 -7.851 -19.054 1.00 85.19 104 ASN A C 1
ATOM 791 O O . ASN A 1 104 ? 16.317 -8.444 -18.413 1.00 85.19 104 ASN A O 1
ATOM 795 N N . GLY A 1 105 ? 18.372 -7.557 -18.526 1.00 86.50 105 GLY A N 1
ATOM 796 C CA . GLY A 1 105 ? 18.726 -7.946 -17.157 1.00 86.50 105 GLY A CA 1
ATOM 797 C C . GLY A 1 105 ? 17.823 -7.322 -16.084 1.00 86.50 105 GLY A C 1
ATOM 798 O O . GLY A 1 105 ? 17.572 -7.946 -15.057 1.00 86.50 105 GLY A O 1
ATOM 799 N N . PHE A 1 106 ? 17.309 -6.109 -16.313 1.00 85.19 106 PHE A N 1
ATOM 800 C CA . PHE A 1 106 ? 16.365 -5.464 -15.396 1.00 85.19 106 PHE A CA 1
ATOM 801 C C . PHE A 1 106 ? 14.928 -5.964 -15.555 1.00 85.19 106 PHE A C 1
ATOM 803 O O . PHE A 1 106 ? 14.217 -6.047 -14.556 1.00 85.19 106 PHE A O 1
ATOM 810 N N . LEU A 1 107 ? 14.490 -6.301 -16.769 1.00 85.25 107 LEU A N 1
ATOM 811 C CA . LEU A 1 107 ? 13.130 -6.793 -17.018 1.00 85.25 107 LEU A CA 1
ATOM 812 C C . LEU A 1 107 ? 12.834 -8.101 -16.280 1.00 85.25 107 LEU A C 1
ATOM 814 O O . LEU A 1 107 ? 11.715 -8.280 -15.802 1.00 85.25 107 LEU A O 1
ATOM 818 N N . ASP A 1 108 ? 13.837 -8.962 -16.124 1.00 78.12 108 ASP A N 1
ATOM 819 C CA . ASP A 1 108 ? 13.698 -10.216 -15.376 1.00 78.12 108 ASP A CA 1
ATOM 820 C C . ASP A 1 108 ? 13.563 -9.989 -13.858 1.00 78.12 108 ASP A C 1
ATOM 822 O O . ASP A 1 108 ? 12.982 -10.805 -13.148 1.00 78.12 108 ASP A O 1
ATOM 826 N N . LEU A 1 109 ? 14.093 -8.875 -13.342 1.00 82.62 109 LEU A N 1
ATOM 827 C CA . LEU A 1 109 ? 14.133 -8.569 -11.905 1.00 82.62 109 LEU A CA 1
ATOM 828 C C . LEU A 1 109 ? 13.032 -7.606 -11.452 1.00 82.62 109 LEU A C 1
ATOM 830 O O . LEU A 1 109 ? 12.707 -7.554 -10.266 1.00 82.62 109 LEU A O 1
ATOM 834 N N . ALA A 1 110 ? 12.506 -6.794 -12.367 1.00 84.06 110 ALA A N 1
ATOM 835 C CA . ALA A 1 110 ? 11.678 -5.638 -12.042 1.00 84.06 110 ALA A CA 1
ATOM 836 C C . ALA A 1 110 ? 10.221 -5.768 -12.505 1.00 84.06 110 ALA A C 1
ATOM 838 O O . ALA A 1 110 ? 9.532 -4.745 -12.557 1.00 84.06 110 ALA A O 1
ATOM 839 N N . GLU A 1 111 ? 9.755 -6.984 -12.822 1.00 87.75 111 GLU A N 1
ATOM 840 C CA . GLU A 1 111 ? 8.359 -7.235 -13.200 1.00 87.75 111 GLU A CA 1
ATOM 841 C C . GLU A 1 111 ? 7.412 -6.661 -12.128 1.00 87.75 111 GLU A C 1
ATOM 843 O O . GLU A 1 111 ? 7.474 -7.046 -10.954 1.00 87.75 111 GLU A O 1
ATOM 848 N N . PRO A 1 112 ? 6.576 -5.668 -12.477 1.00 89.38 112 PRO A N 1
ATOM 849 C CA . PRO A 1 112 ? 5.704 -5.031 -11.512 1.00 89.38 112 PRO A CA 1
ATOM 850 C C . PRO A 1 112 ? 4.440 -5.858 -11.290 1.00 89.38 112 PRO A C 1
ATOM 852 O O . PRO A 1 112 ? 3.816 -6.351 -12.228 1.00 89.38 112 PRO A O 1
ATOM 855 N N . ASP A 1 113 ? 3.984 -5.914 -10.039 1.00 91.00 113 ASP A N 1
ATOM 856 C CA . ASP A 1 113 ? 2.649 -6.421 -9.747 1.00 91.00 113 ASP A CA 1
ATOM 857 C C . ASP A 1 113 ? 1.587 -5.588 -10.463 1.00 91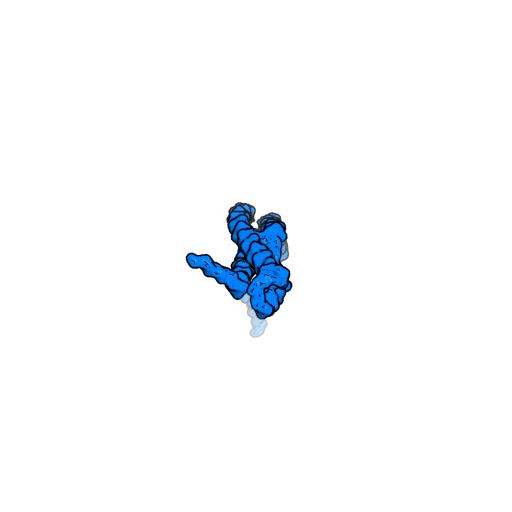.00 113 ASP A C 1
ATOM 859 O O . ASP A 1 113 ? 1.600 -4.353 -10.416 1.00 91.00 113 ASP A O 1
ATOM 863 N N . SER A 1 114 ? 0.625 -6.280 -11.075 1.00 93.69 114 SER A N 1
ATOM 864 C CA . SER A 1 114 ? -0.520 -5.630 -11.709 1.00 93.69 114 SER A CA 1
ATOM 865 C C . SER A 1 114 ? -1.314 -4.797 -10.685 1.00 93.69 114 SER A C 1
ATOM 867 O O . SER A 1 114 ? -1.512 -5.272 -9.557 1.00 93.69 114 SER A O 1
ATOM 869 N N . PRO A 1 115 ? -1.888 -3.647 -11.081 1.00 93.69 115 PRO A N 1
ATOM 870 C CA . PRO A 1 115 ? -2.695 -2.811 -10.185 1.00 93.69 115 PRO A CA 1
ATOM 871 C C . PRO A 1 115 ? -3.863 -3.562 -9.535 1.00 93.69 115 PRO A C 1
ATOM 873 O O . PRO A 1 115 ? -4.230 -3.298 -8.393 1.00 93.69 115 PRO A O 1
ATOM 876 N N . TYR A 1 116 ? -4.417 -4.553 -10.237 1.00 94.81 116 TYR A N 1
ATOM 877 C CA . TYR A 1 116 ? -5.502 -5.392 -9.737 1.00 94.81 116 TYR A CA 1
ATOM 878 C C . TYR A 1 116 ? -5.072 -6.327 -8.595 1.00 94.81 116 TYR A C 1
ATOM 880 O O . TYR A 1 116 ? -5.784 -6.454 -7.601 1.00 94.81 116 TYR A O 1
ATOM 888 N N . LYS A 1 117 ? -3.884 -6.942 -8.692 1.00 93.94 117 LYS A N 1
ATOM 889 C CA . LYS A 1 117 ? -3.317 -7.752 -7.596 1.00 93.94 117 LYS A CA 1
ATOM 890 C C . LYS A 1 117 ? -3.090 -6.902 -6.346 1.00 93.94 117 LYS A C 1
ATOM 892 O O . LYS A 1 117 ? -3.464 -7.323 -5.254 1.00 93.94 117 LYS A O 1
ATOM 897 N N . VAL A 1 118 ? -2.538 -5.698 -6.522 1.00 94.81 118 VAL A N 1
ATOM 898 C CA . VAL A 1 118 ? -2.346 -4.726 -5.434 1.00 94.81 118 VAL A CA 1
ATOM 899 C C . VAL A 1 118 ? -3.685 -4.391 -4.778 1.00 94.81 118 VAL A C 1
ATOM 901 O O . VAL A 1 118 ? -3.795 -4.469 -3.559 1.00 94.81 118 VAL A O 1
ATOM 904 N N . LEU A 1 119 ? -4.707 -4.084 -5.582 1.00 95.69 119 LEU A N 1
ATOM 905 C CA . LEU A 1 119 ? -6.055 -3.770 -5.113 1.00 95.69 119 LEU A CA 1
ATOM 906 C C . LEU A 1 119 ? -6.655 -4.895 -4.262 1.00 95.69 119 LEU A C 1
ATOM 908 O O . LEU A 1 119 ? -7.098 -4.639 -3.145 1.00 95.69 119 LEU A O 1
ATOM 912 N N . ILE A 1 120 ? -6.662 -6.132 -4.771 1.00 97.25 120 ILE A N 1
ATOM 913 C CA . ILE A 1 120 ? -7.243 -7.271 -4.044 1.00 97.25 120 ILE A CA 1
ATOM 914 C C . ILE A 1 120 ? -6.519 -7.491 -2.721 1.00 97.25 120 ILE A C 1
ATOM 916 O O . ILE A 1 120 ? -7.166 -7.633 -1.685 1.00 97.25 120 ILE A O 1
ATOM 920 N N . PHE A 1 121 ? -5.187 -7.543 -2.754 1.00 96.00 121 PHE A N 1
ATOM 921 C CA . PHE A 1 121 ? -4.401 -7.834 -1.561 1.00 96.00 121 PHE A CA 1
ATOM 922 C C . PHE A 1 121 ? -4.565 -6.740 -0.497 1.00 96.00 121 PHE A C 1
ATOM 924 O O . PHE A 1 121 ? -4.668 -7.043 0.693 1.00 96.00 121 PHE A O 1
ATOM 931 N N . HIS A 1 122 ? -4.656 -5.479 -0.925 1.00 97.31 122 HIS A N 1
ATOM 932 C CA . HIS A 1 122 ? -4.891 -4.338 -0.045 1.00 97.31 122 HIS A CA 1
ATOM 933 C C . HIS A 1 122 ? -6.281 -4.400 0.613 1.00 97.31 122 HIS A C 1
ATOM 935 O O . HIS A 1 122 ? -6.364 -4.429 1.838 1.00 97.31 122 HIS A O 1
ATOM 941 N N . ILE A 1 123 ? -7.353 -4.592 -0.170 1.00 97.50 123 ILE A N 1
ATOM 942 C CA . ILE A 1 123 ? -8.725 -4.737 0.359 1.00 97.50 123 ILE A CA 1
ATOM 943 C C . ILE A 1 123 ? -8.829 -5.931 1.314 1.00 97.50 123 ILE A C 1
ATOM 945 O O . ILE A 1 123 ? -9.439 -5.834 2.379 1.00 97.50 123 ILE A O 1
ATOM 949 N N . PHE A 1 124 ? -8.241 -7.072 0.950 1.00 98.12 124 PHE A N 1
ATOM 950 C CA . PHE A 1 124 ? -8.231 -8.249 1.815 1.00 98.12 124 PHE A CA 1
ATOM 951 C C . PHE A 1 124 ? -7.543 -7.953 3.155 1.00 98.12 124 PHE A C 1
ATOM 953 O O . PHE A 1 124 ? -8.072 -8.300 4.212 1.00 98.12 124 PHE A O 1
ATOM 960 N N . SER A 1 125 ? -6.400 -7.268 3.121 1.00 97.00 125 SER A N 1
ATOM 961 C CA . SER A 1 125 ? -5.662 -6.872 4.322 1.00 97.00 125 SER A CA 1
ATOM 962 C C . SER A 1 125 ? -6.466 -5.899 5.193 1.00 97.00 125 SER A C 1
ATOM 964 O O . SER A 1 125 ? -6.529 -6.084 6.409 1.00 97.00 125 SER A O 1
ATOM 966 N N . ASP A 1 126 ?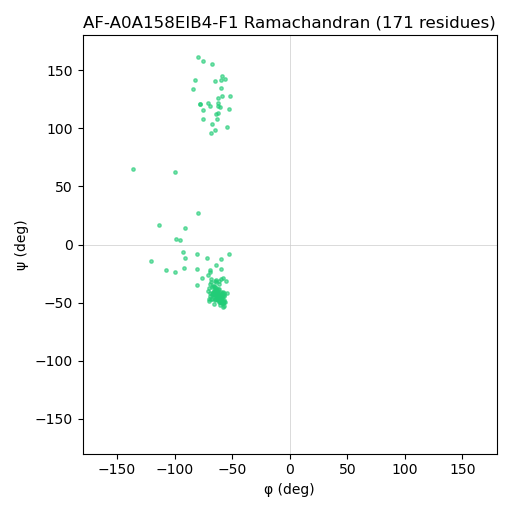 -7.167 -4.935 4.590 1.00 98.00 126 ASP A N 1
ATOM 967 C CA . ASP A 1 126 ? -8.047 -4.005 5.309 1.00 98.00 126 ASP A CA 1
ATOM 968 C C . ASP A 1 126 ? -9.169 -4.736 6.049 1.00 98.00 126 ASP A C 1
ATOM 970 O O . ASP A 1 126 ? -9.445 -4.448 7.217 1.00 98.00 126 ASP A O 1
ATOM 974 N N . LEU A 1 127 ? -9.797 -5.718 5.392 1.00 98.31 127 LEU A N 1
ATOM 975 C CA . LEU A 1 127 ? -10.830 -6.548 6.011 1.00 98.31 127 LEU A CA 1
ATOM 976 C C . LEU A 1 127 ? -10.275 -7.316 7.211 1.00 98.31 127 LEU A C 1
ATOM 978 O O . LEU A 1 127 ? -10.918 -7.349 8.260 1.00 98.31 127 LEU A O 1
ATOM 982 N N . VAL A 1 128 ? -9.073 -7.886 7.093 1.00 98.19 128 VAL A N 1
ATOM 983 C CA . VAL A 1 128 ? -8.406 -8.582 8.204 1.00 98.19 128 VAL A CA 1
ATOM 984 C C . VAL A 1 128 ? -8.153 -7.632 9.376 1.00 98.19 128 VAL A C 1
ATOM 986 O O . VAL A 1 128 ? -8.454 -7.986 10.519 1.00 98.19 128 VAL A O 1
ATOM 989 N N . VAL A 1 129 ? -7.654 -6.419 9.122 1.00 98.00 129 VAL A N 1
ATOM 990 C CA . VAL A 1 129 ? -7.409 -5.414 10.170 1.00 98.00 129 VAL A CA 1
ATOM 991 C C . VAL A 1 129 ? -8.712 -5.029 10.866 1.00 98.00 129 VAL A C 1
ATOM 993 O O . VAL A 1 129 ? -8.788 -5.088 12.094 1.00 98.00 129 VAL A O 1
ATOM 996 N N . LEU A 1 130 ? -9.760 -4.699 10.107 1.00 97.94 130 LEU A N 1
ATOM 997 C CA . LEU A 1 130 ? -11.061 -4.319 10.662 1.00 97.94 130 LEU A CA 1
ATOM 998 C C . LEU A 1 130 ? -11.675 -5.453 11.488 1.00 97.94 130 LEU A C 1
ATOM 1000 O O . LEU A 1 130 ? -12.080 -5.231 12.630 1.00 97.94 130 LEU A O 1
ATOM 1004 N N . VAL A 1 131 ? -11.694 -6.679 10.959 1.00 97.75 131 VAL A N 1
ATOM 1005 C CA . VAL A 1 131 ? -12.178 -7.857 11.694 1.00 97.75 131 VAL A CA 1
ATOM 1006 C C . VAL A 1 131 ? -11.392 -8.044 12.989 1.00 97.75 131 VAL A C 1
ATOM 1008 O O . VAL A 1 131 ? -11.992 -8.297 14.030 1.00 97.75 131 VAL A O 1
ATOM 1011 N N . THR A 1 132 ? -10.074 -7.853 12.961 1.00 96.06 132 THR A N 1
ATOM 1012 C CA . THR A 1 132 ? -9.213 -7.986 14.143 1.00 96.06 132 THR A CA 1
ATOM 1013 C C . THR A 1 132 ? -9.506 -6.917 15.200 1.00 96.06 132 THR A C 1
ATOM 1015 O O . THR A 1 132 ? -9.636 -7.242 16.382 1.00 96.06 132 THR A O 1
ATOM 1018 N N . ILE A 1 133 ? -9.678 -5.652 14.795 1.00 94.75 133 ILE A N 1
ATOM 1019 C CA . ILE A 1 133 ? -10.069 -4.553 15.695 1.00 94.75 133 ILE A CA 1
ATOM 1020 C C . ILE A 1 133 ? -11.379 -4.898 16.407 1.00 94.75 133 ILE A C 1
ATOM 1022 O O . ILE A 1 133 ? -11.472 -4.805 17.636 1.00 94.75 133 ILE A O 1
ATOM 1026 N N . TRP A 1 134 ? -12.389 -5.334 15.654 1.00 95.38 134 TRP A N 1
ATOM 1027 C CA . TRP A 1 134 ? -13.694 -5.675 16.214 1.00 95.38 134 TRP A CA 1
ATOM 1028 C C . TRP A 1 134 ? -13.654 -6.948 17.058 1.00 95.38 134 TRP A C 1
ATOM 1030 O O . TRP A 1 134 ? -14.277 -6.983 18.120 1.00 95.38 134 TRP A O 1
ATOM 1040 N N . PHE A 1 135 ? -12.868 -7.950 16.663 1.00 94.69 135 PHE A N 1
ATOM 1041 C CA . PHE A 1 135 ? -12.639 -9.152 17.457 1.00 94.69 135 PHE A CA 1
ATOM 1042 C C . PHE A 1 135 ? -12.070 -8.803 18.835 1.00 94.69 135 PHE A C 1
ATOM 1044 O O . PHE A 1 135 ? -12.640 -9.213 19.845 1.00 94.69 135 PHE A O 1
ATOM 1051 N N . PHE A 1 136 ? -11.011 -7.991 18.913 1.00 92.88 136 PHE A N 1
ATOM 1052 C CA . PHE A 1 136 ? -10.435 -7.590 20.202 1.00 92.88 136 PHE A CA 1
ATOM 1053 C C . PHE A 1 136 ? -11.336 -6.659 21.010 1.00 92.88 136 PHE A C 1
ATOM 1055 O O . PHE A 1 136 ? -11.377 -6.767 22.233 1.00 92.88 136 PHE A O 1
ATOM 1062 N N . THR A 1 137 ? -12.098 -5.794 20.341 1.00 90.94 137 THR A N 1
ATOM 1063 C CA . THR A 1 137 ? -13.053 -4.884 20.991 1.00 90.94 137 THR A CA 1
ATOM 1064 C C . THR A 1 137 ? -14.225 -5.631 21.633 1.00 90.94 137 THR A C 1
ATOM 1066 O O . THR A 1 137 ? -14.728 -5.215 22.677 1.00 90.94 137 THR A O 1
ATOM 1069 N N . LEU A 1 138 ? -14.696 -6.710 21.002 1.00 90.69 138 LEU A N 1
ATOM 1070 C CA . LEU A 1 138 ? -15.838 -7.501 21.472 1.00 90.69 138 LEU A CA 1
ATOM 1071 C C . LEU A 1 138 ? -15.429 -8.673 22.372 1.00 90.69 138 LEU A C 1
ATOM 1073 O O . LEU A 1 138 ? -16.257 -9.171 23.139 1.00 90.69 138 LEU A O 1
ATOM 1077 N N . SER A 1 139 ? -14.169 -9.104 22.300 1.00 86.94 139 SER A N 1
ATOM 1078 C CA . SER A 1 139 ? -13.618 -10.129 23.182 1.00 86.94 139 SER A CA 1
ATOM 1079 C C . SER A 1 139 ? -13.657 -9.655 24.631 1.00 86.94 139 SER A C 1
ATOM 1081 O O . SER A 1 139 ? -13.146 -8.588 24.972 1.00 86.94 139 SER A O 1
ATOM 1083 N N . ARG A 1 140 ? -14.263 -10.459 25.509 1.00 66.94 140 ARG A N 1
ATOM 1084 C CA . ARG A 1 140 ? -14.333 -10.141 26.938 1.00 66.94 140 ARG A CA 1
ATOM 1085 C C . ARG A 1 140 ? -12.922 -10.155 27.541 1.00 66.94 140 ARG A C 1
ATOM 1087 O O . ARG A 1 140 ? -12.130 -11.033 27.188 1.00 66.94 140 ARG A O 1
ATOM 1094 N N . PRO A 1 141 ? -12.591 -9.232 28.460 1.00 65.44 141 PRO A N 1
ATOM 1095 C CA . PRO A 1 141 ? -11.413 -9.411 29.290 1.00 65.44 141 PRO A CA 1
ATOM 1096 C C . PRO A 1 141 ? -11.577 -10.726 30.061 1.00 65.44 141 PRO A C 1
ATOM 1098 O O . PRO A 1 141 ? -12.620 -10.968 30.668 1.00 65.44 141 PRO A O 1
ATOM 1101 N N . VAL A 1 142 ? -10.570 -11.596 29.988 1.00 62.72 142 VAL A N 1
ATOM 1102 C CA . VAL A 1 142 ? -10.481 -12.756 30.875 1.00 62.72 142 VAL A CA 1
ATOM 1103 C C . VAL A 1 142 ? -10.214 -12.179 32.261 1.00 62.72 142 VAL A C 1
ATOM 1105 O O . VAL A 1 142 ? -9.091 -11.799 32.577 1.00 62.72 142 VAL A O 1
ATOM 1108 N N . GLU A 1 143 ? -11.268 -11.997 33.051 1.00 57.75 143 GLU A N 1
ATOM 1109 C CA . GLU A 1 143 ? -11.118 -11.722 34.474 1.00 57.75 143 GLU A CA 1
ATOM 1110 C C . GLU A 1 143 ? -10.555 -12.993 35.101 1.00 57.75 143 GLU A C 1
ATOM 1112 O O . GLU A 1 143 ? -11.287 -13.964 35.254 1.00 57.75 143 GLU A O 1
ATOM 1117 N N . GLU A 1 144 ? -9.262 -13.020 35.430 1.00 60.69 144 GLU A N 1
ATOM 1118 C CA . GLU A 1 144 ? -8.717 -14.082 36.274 1.00 60.69 144 GLU A CA 1
ATOM 1119 C C . GLU A 1 144 ? -9.387 -13.982 37.655 1.00 60.69 144 GLU A C 1
ATOM 1121 O O . GLU A 1 144 ? -9.112 -13.044 38.419 1.00 60.69 144 GLU A O 1
ATOM 1126 N N . PRO A 1 145 ? -10.291 -14.918 38.001 1.00 58.31 145 PRO A N 1
ATOM 1127 C CA . PRO A 1 145 ? -11.084 -14.803 39.219 1.00 58.31 145 PRO A CA 1
ATOM 1128 C C . PRO A 1 145 ? -10.218 -14.973 40.476 1.00 58.31 145 PRO A C 1
ATOM 1130 O O . PRO A 1 145 ? -10.549 -14.438 41.537 1.00 58.31 145 PRO A O 1
ATOM 1133 N N . GLU A 1 146 ? -9.076 -15.655 40.354 1.00 59.88 146 GLU A N 1
ATOM 1134 C CA . GLU A 1 146 ? -8.141 -15.917 41.450 1.00 59.88 146 GLU A CA 1
ATOM 1135 C C . GLU A 1 146 ? -7.421 -14.656 41.940 1.00 59.88 146 GLU A C 1
ATOM 1137 O O . GLU A 1 146 ? -7.354 -14.399 43.147 1.00 59.88 146 GLU A O 1
ATOM 1142 N N . VAL A 1 147 ? -6.938 -13.814 41.023 1.00 61.88 147 VAL A N 1
ATOM 1143 C CA . VAL A 1 147 ? -6.165 -12.624 41.393 1.00 61.88 147 VAL A CA 1
ATOM 1144 C C . VAL A 1 147 ? -7.082 -11.601 42.062 1.00 61.88 147 VAL A C 1
ATOM 1146 O O . VAL A 1 147 ? -6.807 -11.155 43.176 1.00 61.88 147 VAL A O 1
ATOM 1149 N N . ILE A 1 148 ? -8.239 -11.301 41.467 1.00 63.22 148 ILE A N 1
ATOM 1150 C CA . ILE A 1 148 ? -9.195 -10.318 42.008 1.00 63.22 148 ILE A CA 1
ATOM 1151 C C . ILE A 1 148 ? -9.812 -10.795 43.335 1.00 63.22 148 ILE A C 1
ATOM 1153 O O . ILE A 1 148 ? -10.046 -9.982 44.239 1.00 63.22 148 ILE A O 1
ATOM 1157 N N . GLY A 1 149 ? -10.054 -12.104 43.473 1.00 68.19 149 GLY A N 1
ATOM 1158 C CA . GLY A 1 149 ? -10.508 -12.718 44.719 1.00 68.19 149 GLY A CA 1
ATOM 1159 C C . GLY A 1 149 ? -9.490 -12.557 45.848 1.00 68.19 149 GLY A C 1
ATOM 1160 O O . GLY A 1 149 ? -9.863 -12.139 46.947 1.00 68.19 149 GLY A O 1
ATOM 1161 N N . SER A 1 150 ? -8.204 -12.797 45.569 1.00 71.12 150 SER A N 1
ATOM 1162 C CA . SER A 1 150 ? -7.133 -12.668 46.565 1.00 71.12 150 SER A CA 1
ATOM 1163 C C . SER A 1 150 ? -6.929 -11.221 47.036 1.00 71.12 150 SER A C 1
ATOM 1165 O O . SER A 1 150 ? -6.853 -10.982 48.242 1.00 71.12 150 SER A O 1
ATOM 1167 N N . TRP A 1 151 ? -6.963 -10.233 46.132 1.00 70.12 151 TRP A N 1
ATOM 1168 C CA . TRP A 1 151 ? -6.845 -8.813 46.491 1.00 70.12 151 TRP A CA 1
ATOM 1169 C C . TRP A 1 151 ? -8.038 -8.316 47.311 1.00 70.12 151 TRP A C 1
ATOM 1171 O O . TRP A 1 151 ? -7.852 -7.623 48.314 1.00 70.12 151 TRP A O 1
ATOM 1181 N N . ARG A 1 152 ? -9.271 -8.703 46.952 1.00 74.69 152 ARG A N 1
ATOM 1182 C CA . ARG A 1 152 ? -10.455 -8.378 47.768 1.00 74.69 152 ARG A CA 1
ATOM 1183 C C . ARG A 1 152 ? -10.425 -9.072 49.126 1.00 74.69 152 ARG A C 1
ATOM 1185 O O . ARG A 1 152 ? -10.795 -8.453 50.122 1.00 74.69 152 ARG A O 1
ATOM 1192 N N . ALA A 1 153 ? -9.984 -10.326 49.185 1.00 74.44 153 ALA A N 1
ATOM 1193 C CA . ALA A 1 153 ? -9.830 -11.050 50.441 1.00 74.44 153 ALA A CA 1
ATOM 1194 C C . ALA A 1 153 ? -8.745 -10.421 51.328 1.00 74.44 153 ALA A C 1
ATOM 1196 O O . ALA A 1 153 ? -8.928 -10.347 52.541 1.00 74.44 153 ALA A O 1
ATOM 1197 N N . MET A 1 154 ? -7.657 -9.919 50.737 1.00 72.62 154 MET A N 1
ATOM 1198 C CA . MET A 1 154 ? -6.588 -9.220 51.447 1.00 72.62 154 MET A CA 1
ATOM 1199 C C . MET A 1 154 ? -7.053 -7.863 51.987 1.00 72.62 154 MET A C 1
ATOM 1201 O O . MET A 1 154 ? -6.855 -7.589 53.166 1.00 72.62 154 MET A O 1
ATOM 1205 N N . MET A 1 155 ? -7.736 -7.046 51.177 1.00 76.75 155 MET A N 1
ATOM 1206 C CA . MET A 1 155 ? -8.241 -5.730 51.604 1.00 76.75 155 MET A CA 1
ATOM 1207 C C . MET A 1 155 ? -9.380 -5.806 52.630 1.00 76.75 155 MET A C 1
ATOM 1209 O O . MET A 1 155 ? -9.606 -4.852 53.368 1.00 76.75 155 MET A O 1
ATOM 1213 N N . ARG A 1 156 ? -10.097 -6.934 52.709 1.00 76.81 156 ARG A N 1
ATOM 1214 C CA . ARG A 1 156 ? -11.093 -7.185 53.764 1.00 76.81 156 ARG A CA 1
ATOM 1215 C C . ARG A 1 156 ? -10.479 -7.644 55.085 1.00 76.81 156 ARG A C 1
ATOM 1217 O O . ARG A 1 156 ? -11.212 -7.745 56.068 1.00 76.81 156 ARG A O 1
ATOM 1224 N N . ARG A 1 157 ? -9.174 -7.941 55.143 1.00 71.12 157 ARG A N 1
ATOM 1225 C CA . ARG A 1 157 ? -8.537 -8.246 56.426 1.00 71.12 157 ARG A CA 1
ATOM 1226 C C . ARG A 1 157 ? -8.443 -6.943 57.220 1.00 71.12 157 ARG A C 1
ATOM 1228 O O . ARG A 1 157 ? -7.831 -5.995 56.729 1.00 71.12 157 ARG A O 1
ATOM 1235 N N . PRO A 1 158 ? -9.034 -6.869 58.425 1.00 68.94 158 PRO A N 1
ATOM 1236 C CA . PRO A 1 158 ? -8.835 -5.710 59.276 1.00 68.94 158 PRO A CA 1
ATOM 1237 C C . PRO A 1 158 ? -7.327 -5.528 59.503 1.00 68.94 158 PRO A C 1
ATOM 1239 O O . PRO A 1 158 ? -6.617 -6.537 59.628 1.00 68.94 158 PRO A O 1
ATOM 1242 N N . PRO A 1 159 ? -6.820 -4.281 59.549 1.00 68.38 159 PRO A N 1
ATOM 1243 C CA . PRO A 1 159 ? -5.426 -4.040 59.887 1.00 68.38 159 PRO A CA 1
ATOM 1244 C C . PRO A 1 159 ? -5.144 -4.779 61.190 1.00 68.38 159 PRO A C 1
ATOM 1246 O O . PRO A 1 159 ? -5.918 -4.658 62.145 1.00 68.38 159 PRO A O 1
ATOM 1249 N N . LEU A 1 160 ? -4.092 -5.607 61.193 1.00 64.50 160 LEU A N 1
ATOM 1250 C CA . LEU A 1 160 ? -3.673 -6.346 62.376 1.00 64.50 160 LEU A CA 1
ATOM 1251 C C . LEU A 1 160 ? -3.472 -5.320 63.481 1.00 64.50 160 LEU A C 1
ATOM 1253 O O . LEU A 1 160 ? -2.490 -4.582 63.506 1.00 64.50 160 LEU A O 1
ATOM 1257 N N . THR A 1 161 ? -4.457 -5.232 64.368 1.00 62.72 161 THR A N 1
ATOM 1258 C CA . THR A 1 161 ? -4.411 -4.328 65.497 1.00 62.72 161 THR A CA 1
ATOM 1259 C C . THR A 1 161 ? -3.189 -4.760 66.289 1.00 62.72 161 THR A C 1
ATOM 1261 O O . THR A 1 161 ? -3.101 -5.896 66.760 1.00 62.72 161 THR A O 1
ATOM 1264 N N . GLN A 1 162 ? -2.229 -3.846 66.410 1.00 54.66 162 GLN A N 1
ATOM 1265 C CA . GLN A 1 162 ? -0.902 -4.011 67.017 1.00 54.66 162 GLN A CA 1
ATOM 1266 C C . GLN A 1 162 ? -0.940 -4.600 68.450 1.00 54.66 162 GLN A C 1
ATOM 1268 O O . GLN A 1 162 ? 0.075 -5.009 69.007 1.00 54.66 162 GLN A O 1
ATOM 1273 N N . LYS A 1 163 ? -2.139 -4.724 69.031 1.00 52.66 163 LYS A N 1
ATOM 1274 C CA . LYS A 1 163 ? -2.469 -5.327 70.326 1.00 52.66 163 LYS A CA 1
ATOM 1275 C C . LYS A 1 163 ? -2.097 -6.809 70.483 1.00 52.66 163 LYS A C 1
ATOM 1277 O O . LYS A 1 163 ? -2.139 -7.302 71.607 1.00 52.66 163 LYS A O 1
ATOM 1282 N N . ARG A 1 164 ? -1.750 -7.536 69.410 1.00 52.34 164 ARG A N 1
ATOM 1283 C CA . ARG A 1 164 ? -1.358 -8.962 69.499 1.00 52.34 164 ARG A CA 1
ATOM 1284 C C . ARG A 1 164 ? 0.144 -9.208 69.682 1.00 52.34 164 ARG A C 1
ATOM 1286 O O . ARG A 1 164 ? 0.505 -10.325 70.032 1.00 52.34 164 ARG A O 1
ATOM 1293 N N . LEU A 1 165 ? 0.998 -8.195 69.507 1.00 54.84 165 LEU A N 1
ATOM 1294 C CA . LEU A 1 165 ? 2.457 -8.321 69.667 1.00 54.84 165 LEU A CA 1
ATOM 1295 C C . LEU A 1 165 ? 2.970 -7.966 71.076 1.00 54.84 165 LEU A C 1
ATOM 1297 O O . LEU A 1 165 ? 4.138 -8.194 71.361 1.00 54.84 165 LEU A O 1
ATOM 1301 N N . SER A 1 166 ? 2.124 -7.456 71.981 1.00 56.22 166 SER A N 1
ATOM 1302 C CA . SER A 1 166 ? 2.537 -7.058 73.342 1.00 56.22 166 SER A CA 1
ATOM 1303 C C . SER A 1 166 ? 2.252 -8.092 74.439 1.00 56.22 166 SER A C 1
ATOM 1305 O O . SER A 1 166 ? 2.493 -7.825 75.615 1.00 56.22 166 SER A O 1
ATOM 1307 N N . ARG A 1 167 ? 1.758 -9.289 74.094 1.00 59.22 167 ARG A N 1
ATOM 1308 C CA . ARG A 1 167 ? 1.562 -10.388 75.056 1.00 59.22 167 ARG A CA 1
ATOM 1309 C C . ARG A 1 167 ? 2.705 -11.396 74.981 1.00 59.22 167 ARG A C 1
ATOM 1311 O O . ARG A 1 167 ? 2.494 -12.565 74.680 1.00 59.22 167 ARG A O 1
ATOM 1318 N N . THR A 1 168 ? 3.913 -10.942 75.289 1.00 62.50 168 THR A N 1
ATOM 1319 C CA . THR A 1 168 ? 5.006 -11.839 75.677 1.00 62.50 168 THR A CA 1
ATOM 1320 C C . THR A 1 168 ? 4.774 -12.239 77.139 1.00 62.50 168 THR A C 1
ATOM 1322 O O . THR A 1 168 ? 4.680 -11.353 77.993 1.00 62.50 168 THR A O 1
ATOM 1325 N N . PRO A 1 169 ? 4.634 -13.532 77.478 1.00 60.59 169 PRO A N 1
ATOM 1326 C CA . PRO A 1 169 ? 4.484 -13.937 78.866 1.00 60.59 169 PRO A CA 1
ATOM 1327 C C . PRO A 1 169 ? 5.805 -13.698 79.599 1.00 60.59 169 PRO A C 1
ATOM 1329 O O . PRO A 1 169 ? 6.845 -14.256 79.251 1.00 60.59 169 PRO A O 1
ATOM 1332 N N . ARG A 1 170 ? 5.755 -12.841 80.622 1.00 59.75 170 ARG A N 1
ATOM 1333 C CA . ARG A 1 170 ? 6.856 -12.590 81.553 1.00 59.75 170 ARG A CA 1
ATOM 1334 C C . ARG A 1 170 ? 7.114 -13.888 82.327 1.00 59.75 170 ARG A C 1
ATOM 1336 O O . ARG A 1 170 ? 6.374 -14.221 83.252 1.00 59.75 170 ARG A O 1
ATOM 1343 N N . ARG A 1 171 ? 8.116 -14.653 81.892 1.00 65.06 171 ARG A N 1
ATOM 1344 C CA . ARG A 1 171 ? 8.584 -15.875 82.557 1.00 65.06 171 ARG A CA 1
ATOM 1345 C C . ARG A 1 171 ? 9.144 -15.463 83.924 1.00 65.06 171 ARG A C 1
ATOM 1347 O O . ARG A 1 171 ? 10.120 -14.723 83.977 1.00 65.06 171 ARG A O 1
ATOM 1354 N N . LYS A 1 172 ? 8.479 -15.867 85.010 1.00 62.12 172 LYS A N 1
ATOM 1355 C CA . LYS A 1 172 ? 9.020 -15.766 86.371 1.00 62.12 172 LYS A CA 1
ATOM 1356 C C . LYS A 1 172 ? 10.013 -16.909 86.567 1.00 62.12 172 LYS A C 1
ATOM 1358 O O . LYS A 1 172 ? 9.592 -18.057 86.447 1.00 62.12 172 LYS A O 1
ATOM 1363 N N . LEU A 1 173 ? 11.263 -16.572 86.866 1.00 55.66 173 LEU A N 1
ATOM 1364 C CA . LEU A 1 173 ? 12.198 -17.311 87.715 1.00 55.66 173 LEU A CA 1
ATOM 1365 C C . LEU A 1 173 ? 13.060 -16.263 88.418 1.00 55.66 173 LEU A C 1
ATOM 1367 O O . LEU A 1 173 ? 13.511 -15.336 87.708 1.00 55.66 173 LEU A O 1
#

Foldseek 3Di:
DDPDQALVNLLVLLVVLVVVLVVLVVVLVVLLVVLLVCLLPVQPDPCLPVVLVVVLVVNVVVLVVSLVSNLVSLVVSQVSLVVLVQCLDPVRHPDDPVSNVVSVVVSVVRPGDHSVVSVVVSVVSSVVSSVSSVCSSPDHPPPPVVVVVVVVVVVPPDPPPPVVVPPDPPDDD

pLDDT: mean 84.93, std 14.31, range [38.28, 98.38]

Secondary structure (DSSP, 8-state):
------HHHHHHHHHHHHHHHHHHHHHHHHHHHHHHHHHHH-TT-SSHHHHHHHHHHHHHHHHHHHHHHHHHHHHHHHHHHHHHHHHS-TTT----HHHHHHHHHHHTT-PPPPHHHHHHHHHHHHHHHHHHHHHHHHSPP---HHHHHHHHHHHTSPP--GGGSS-------